Protein AF-A0A523PDW1-F1 (afdb_monomer_lite)

Radius of gyration: 27.1 Å; chains: 1; bounding box: 42×40×88 Å

Structure (mmCIF, N/CA/C/O backbone):
data_AF-A0A523PDW1-F1
#
_entry.id   AF-A0A523PDW1-F1
#
loop_
_atom_site.group_PDB
_atom_site.id
_atom_site.type_symbol
_atom_site.label_atom_id
_atom_site.label_alt_id
_atom_site.label_comp_id
_atom_site.label_asym_id
_atom_site.label_entity_id
_atom_site.label_seq_id
_atom_site.pdbx_PDB_ins_code
_atom_site.Cartn_x
_atom_site.Cartn_y
_atom_site.Cartn_z
_atom_site.occupancy
_atom_site.B_iso_or_equiv
_atom_site.auth_seq_id
_atom_site.auth_comp_id
_atom_site.auth_asym_id
_atom_site.auth_atom_id
_atom_site.pdbx_PDB_model_num
ATOM 1 N N . MET A 1 1 ? 23.186 -1.610 -66.272 1.00 54.59 1 MET A N 1
ATOM 2 C CA . MET A 1 1 ? 23.784 -1.155 -64.996 1.00 54.59 1 MET A CA 1
ATOM 3 C C . MET A 1 1 ? 22.657 -0.953 -63.986 1.00 54.59 1 MET A C 1
ATOM 5 O O . MET A 1 1 ? 21.647 -0.392 -64.383 1.00 54.59 1 MET A O 1
ATOM 9 N N . ASN A 1 2 ? 22.826 -1.415 -62.738 1.00 54.62 2 ASN A N 1
ATOM 10 C CA . ASN A 1 2 ? 22.003 -1.111 -61.539 1.00 54.62 2 ASN A CA 1
ATOM 11 C C . ASN A 1 2 ? 20.993 -2.162 -61.022 1.00 54.62 2 ASN A C 1
ATOM 13 O O . ASN A 1 2 ? 20.106 -1.819 -60.247 1.00 54.62 2 ASN A O 1
ATOM 17 N N . THR A 1 3 ? 21.150 -3.452 -61.324 1.00 55.88 3 THR A N 1
ATOM 18 C CA . THR A 1 3 ? 20.386 -4.515 -60.629 1.00 55.88 3 THR A CA 1
ATOM 19 C C . THR A 1 3 ? 20.906 -4.796 -59.212 1.00 55.88 3 THR A C 1
ATOM 21 O O . THR A 1 3 ? 20.119 -5.069 -58.310 1.00 55.88 3 THR A O 1
ATOM 24 N N . HIS A 1 4 ? 22.212 -4.640 -58.971 1.00 54.44 4 HIS A N 1
ATOM 25 C CA . HIS A 1 4 ? 22.827 -4.872 -57.655 1.00 54.44 4 HIS A CA 1
ATOM 26 C C . HIS A 1 4 ? 22.402 -3.853 -56.583 1.00 54.44 4 HIS A C 1
ATOM 28 O O . HIS A 1 4 ? 22.296 -4.202 -55.410 1.00 54.44 4 HIS A O 1
ATOM 34 N N . LEU A 1 5 ? 22.098 -2.608 -56.971 1.00 61.00 5 LEU A N 1
ATOM 35 C CA . LEU A 1 5 ? 21.711 -1.558 -56.021 1.00 61.00 5 LEU A CA 1
ATOM 36 C C . LEU A 1 5 ? 20.295 -1.781 -55.460 1.00 61.00 5 LEU A C 1
ATOM 38 O O . LEU A 1 5 ? 20.051 -1.569 -54.276 1.00 61.00 5 LEU A O 1
ATOM 42 N N . ALA A 1 6 ? 19.371 -2.274 -56.291 1.00 59.41 6 ALA A N 1
ATOM 43 C CA . ALA A 1 6 ? 17.980 -2.517 -55.903 1.00 59.41 6 ALA A CA 1
ATOM 44 C C . ALA A 1 6 ? 17.823 -3.674 -54.897 1.00 59.41 6 ALA A C 1
ATOM 46 O O . ALA A 1 6 ? 16.911 -3.661 -54.068 1.00 59.41 6 ALA A O 1
ATOM 47 N N . ILE A 1 7 ? 18.720 -4.664 -54.947 1.00 66.06 7 ILE A N 1
ATOM 48 C CA . ILE A 1 7 ? 18.708 -5.827 -54.048 1.00 66.06 7 ILE A CA 1
ATOM 49 C C . ILE A 1 7 ? 19.114 -5.410 -52.626 1.00 66.06 7 ILE A C 1
ATOM 51 O O . ILE A 1 7 ? 18.446 -5.781 -51.660 1.00 66.06 7 ILE A O 1
ATOM 55 N N . ASN A 1 8 ? 20.134 -4.556 -52.498 1.00 70.44 8 ASN A N 1
ATOM 56 C CA . ASN A 1 8 ? 20.628 -4.087 -51.201 1.00 70.44 8 ASN A CA 1
ATOM 57 C C . ASN A 1 8 ? 19.601 -3.214 -50.461 1.00 70.44 8 ASN A C 1
ATOM 59 O O . ASN A 1 8 ? 19.416 -3.368 -49.257 1.00 70.44 8 ASN A O 1
ATOM 63 N N . VAL A 1 9 ? 18.862 -2.356 -51.175 1.00 72.62 9 VAL A N 1
ATOM 64 C CA . VAL A 1 9 ? 17.825 -1.498 -50.566 1.00 72.62 9 VAL A CA 1
ATOM 65 C C . VAL A 1 9 ? 16.669 -2.328 -49.998 1.00 72.62 9 VAL A C 1
ATOM 67 O O . VAL A 1 9 ? 16.169 -2.049 -48.905 1.00 72.62 9 VAL A O 1
ATOM 70 N N . ARG A 1 10 ? 16.264 -3.391 -50.703 1.00 74.94 10 ARG A N 1
ATOM 71 C CA . ARG A 1 10 ? 15.225 -4.313 -50.228 1.00 74.94 10 ARG A CA 1
ATOM 72 C C . ARG A 1 10 ? 15.691 -5.080 -48.989 1.00 74.94 10 ARG A C 1
ATOM 74 O O . ARG A 1 10 ? 14.968 -5.093 -47.998 1.00 74.94 10 ARG A O 1
ATOM 81 N N . ALA A 1 11 ? 16.908 -5.628 -49.004 1.00 73.50 11 ALA A N 1
ATOM 82 C CA . ALA A 1 11 ? 17.481 -6.353 -47.867 1.00 73.50 11 ALA A CA 1
ATOM 83 C C . ALA A 1 11 ? 17.572 -5.487 -46.594 1.00 73.50 11 ALA A C 1
ATOM 85 O O . ALA A 1 11 ? 17.167 -5.932 -45.522 1.00 73.50 11 ALA A O 1
ATOM 86 N N . VAL A 1 12 ? 18.006 -4.227 -46.720 1.00 81.12 12 VAL A N 1
ATOM 87 C CA . VAL A 1 12 ? 18.076 -3.276 -45.593 1.00 81.12 12 VAL A CA 1
ATOM 88 C C . VAL A 1 12 ? 16.684 -2.942 -45.051 1.00 81.12 12 VAL A C 1
ATOM 90 O O . VAL A 1 12 ? 16.482 -2.913 -43.838 1.00 81.12 12 VAL A O 1
ATOM 93 N N . THR A 1 13 ? 15.697 -2.755 -45.931 1.00 80.44 13 THR A N 1
ATOM 94 C CA . THR A 1 13 ? 14.316 -2.446 -45.521 1.00 80.44 13 THR A CA 1
ATOM 95 C C . THR A 1 13 ? 13.663 -3.626 -44.794 1.00 80.44 13 THR A C 1
ATOM 97 O O . THR A 1 13 ? 12.971 -3.427 -43.795 1.00 80.44 13 THR A O 1
ATOM 100 N N . TYR A 1 14 ? 13.888 -4.861 -45.257 1.00 84.94 14 TYR A N 1
ATOM 101 C CA . TYR A 1 14 ? 13.391 -6.062 -44.578 1.00 84.94 14 TYR A CA 1
ATOM 102 C C . TYR A 1 14 ? 14.103 -6.306 -43.245 1.00 84.94 14 TYR A C 1
ATOM 104 O O . TYR A 1 14 ? 13.435 -6.623 -42.262 1.00 84.94 14 TYR A O 1
ATOM 112 N N . GLY A 1 15 ? 15.420 -6.085 -43.188 1.00 87.00 15 GLY A N 1
ATOM 113 C CA . GLY A 1 15 ? 16.191 -6.152 -41.947 1.00 87.00 15 GLY A CA 1
ATOM 114 C C . GLY A 1 15 ? 15.680 -5.165 -40.898 1.00 87.00 15 GLY A C 1
ATOM 115 O O . GLY A 1 15 ? 15.409 -5.566 -39.771 1.00 87.00 15 GLY A O 1
ATOM 116 N N . LEU A 1 16 ? 15.446 -3.907 -41.287 1.00 89.50 16 LEU A N 1
ATOM 117 C CA . LEU A 1 16 ? 14.926 -2.867 -40.393 1.00 89.50 16 LEU A CA 1
ATOM 118 C C . LEU A 1 16 ? 13.515 -3.182 -39.870 1.00 89.50 16 LEU A C 1
ATOM 120 O O . LEU A 1 16 ? 13.213 -2.936 -38.706 1.00 89.50 16 LEU A O 1
ATOM 124 N N . ARG A 1 17 ? 12.636 -3.739 -40.713 1.00 89.44 17 ARG A N 1
ATOM 125 C CA . ARG A 1 17 ? 11.280 -4.138 -40.293 1.00 89.44 17 ARG A CA 1
ATOM 126 C C . ARG A 1 17 ? 11.306 -5.315 -39.317 1.00 89.44 17 ARG A C 1
ATOM 128 O O . ARG A 1 17 ? 10.532 -5.319 -38.363 1.00 89.44 17 ARG A O 1
ATOM 135 N N . LEU A 1 18 ? 12.197 -6.284 -39.535 1.00 91.00 18 LEU A N 1
ATOM 136 C CA . LEU A 1 18 ? 12.375 -7.429 -38.638 1.00 91.00 18 LEU A CA 1
ATOM 137 C C . LEU A 1 18 ? 12.940 -7.010 -37.280 1.00 91.00 18 LEU A C 1
ATOM 139 O O . LEU A 1 18 ? 12.415 -7.434 -36.254 1.00 91.00 18 LEU A O 1
ATOM 143 N N . THR A 1 19 ? 13.966 -6.155 -37.257 1.00 92.12 19 THR A N 1
ATOM 144 C CA . THR A 1 19 ? 14.543 -5.673 -35.995 1.00 92.12 19 THR A CA 1
ATOM 145 C C . THR A 1 19 ? 13.551 -4.817 -35.214 1.00 92.12 19 THR A C 1
ATOM 147 O O . THR A 1 19 ? 13.413 -5.009 -34.008 1.00 92.12 19 THR A O 1
ATOM 150 N N . LEU A 1 20 ? 12.797 -3.940 -35.886 1.00 92.44 20 LEU A N 1
ATOM 151 C CA . LEU A 1 20 ? 11.745 -3.143 -35.249 1.00 92.44 20 LEU A CA 1
ATOM 152 C C . LEU A 1 20 ? 10.649 -4.032 -34.639 1.00 92.44 20 LEU A C 1
ATOM 154 O O . LEU A 1 20 ? 10.246 -3.816 -33.498 1.00 92.44 20 LEU A O 1
ATOM 158 N N . GLY A 1 21 ? 10.200 -5.053 -35.377 1.00 93.12 21 GLY A N 1
ATOM 159 C CA . GLY A 1 21 ? 9.221 -6.021 -34.878 1.00 93.12 21 GLY A CA 1
ATOM 160 C C . GLY A 1 21 ? 9.726 -6.782 -33.651 1.00 93.12 21 GLY A C 1
ATOM 161 O O . GLY A 1 21 ? 8.990 -6.934 -32.679 1.00 93.12 21 GLY A O 1
ATOM 162 N N . LEU A 1 22 ? 10.996 -7.196 -33.659 1.00 91.38 22 LEU A N 1
ATOM 163 C CA . LEU A 1 22 ? 11.621 -7.908 -32.544 1.00 91.38 22 LEU A CA 1
ATOM 164 C C . LEU A 1 22 ? 11.706 -7.040 -31.277 1.00 91.38 22 LEU A C 1
ATOM 166 O O . LEU A 1 22 ? 11.363 -7.504 -30.192 1.00 91.38 22 LEU A O 1
ATOM 170 N N . VAL A 1 23 ? 12.114 -5.774 -31.408 1.00 92.00 23 VAL A N 1
ATOM 171 C CA . VAL A 1 23 ? 12.203 -4.830 -30.277 1.00 92.00 23 VAL A CA 1
ATOM 172 C C . VAL A 1 23 ? 10.833 -4.607 -29.636 1.00 92.00 23 VAL A C 1
ATOM 174 O O . VAL A 1 23 ? 10.717 -4.613 -28.410 1.00 92.00 23 VAL A O 1
ATOM 177 N N . LEU A 1 24 ? 9.783 -4.469 -30.450 1.00 89.56 24 LEU A N 1
ATOM 178 C CA . LEU A 1 24 ? 8.419 -4.278 -29.957 1.00 89.56 24 LEU A CA 1
ATOM 179 C C . LEU A 1 24 ? 7.926 -5.506 -29.171 1.00 89.56 24 LEU A C 1
ATOM 181 O O . LEU A 1 24 ? 7.288 -5.369 -28.130 1.00 89.56 24 LEU A O 1
ATOM 185 N N . LEU A 1 25 ? 8.292 -6.705 -29.630 1.00 87.56 25 LEU A N 1
ATOM 186 C CA . 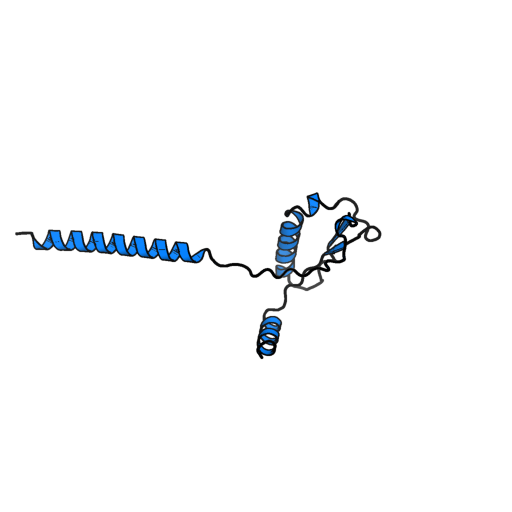LEU A 1 25 ? 7.952 -7.978 -28.991 1.00 87.56 25 LEU A CA 1
ATOM 187 C C . LEU A 1 25 ? 8.675 -8.156 -27.644 1.00 87.56 25 LEU A C 1
ATOM 189 O O . LEU A 1 25 ? 8.068 -8.606 -26.674 1.00 87.56 25 LEU A O 1
ATOM 193 N N . VAL A 1 26 ? 9.941 -7.739 -27.542 1.00 88.50 26 VAL A N 1
ATOM 194 C CA . VAL A 1 26 ? 10.686 -7.739 -26.269 1.00 88.50 26 VAL A CA 1
ATOM 195 C C . VAL A 1 26 ? 10.066 -6.763 -25.264 1.00 88.50 26 VAL A C 1
ATOM 197 O O . VAL A 1 26 ? 9.896 -7.114 -24.099 1.00 88.50 26 VAL A O 1
ATOM 200 N N . MET A 1 27 ? 9.652 -5.575 -25.712 1.00 85.44 27 MET A N 1
ATOM 201 C CA . MET A 1 27 ? 8.998 -4.578 -24.852 1.00 85.44 27 MET A CA 1
ATOM 202 C C . MET A 1 27 ? 7.654 -5.072 -24.289 1.00 85.44 27 MET A C 1
ATOM 204 O O . MET A 1 27 ? 7.340 -4.803 -23.131 1.00 85.44 27 MET A O 1
ATOM 208 N N . LEU A 1 28 ? 6.892 -5.857 -25.058 1.00 82.25 28 LEU A N 1
ATOM 209 C CA . LEU A 1 28 ? 5.624 -6.455 -24.611 1.00 82.25 28 LEU A CA 1
ATOM 210 C C . LEU A 1 28 ? 5.802 -7.510 -23.506 1.00 82.25 28 LEU A C 1
ATOM 212 O O . LEU A 1 28 ? 4.929 -7.656 -22.655 1.00 82.25 28 LEU A O 1
ATOM 216 N N . ASN A 1 29 ? 6.938 -8.210 -23.472 1.00 77.81 29 ASN A N 1
ATOM 217 C CA . ASN A 1 29 ? 7.221 -9.214 -22.440 1.00 77.81 29 ASN A CA 1
ATOM 218 C C . ASN A 1 29 ? 7.719 -8.603 -21.113 1.00 77.81 29 ASN A C 1
ATOM 220 O O . ASN A 1 29 ? 7.802 -9.303 -20.107 1.00 77.81 29 ASN A O 1
ATOM 224 N N . GLY A 1 30 ? 8.017 -7.298 -21.076 1.00 69.94 30 GLY A N 1
ATOM 225 C CA . GLY A 1 30 ? 8.501 -6.604 -19.876 1.00 69.94 30 GLY A CA 1
ATOM 226 C C . GLY A 1 30 ? 7.416 -6.211 -18.865 1.00 69.94 30 GLY A C 1
ATOM 227 O O . GLY A 1 30 ? 7.742 -5.799 -17.756 1.00 69.94 30 GLY A O 1
ATOM 228 N N . CYS A 1 31 ? 6.130 -6.340 -19.204 1.00 71.75 31 CYS A N 1
ATOM 229 C CA . CYS A 1 31 ? 5.032 -5.899 -18.332 1.00 71.75 31 CYS A CA 1
ATOM 230 C C . CYS A 1 31 ? 4.672 -6.911 -17.218 1.00 71.75 31 CYS A C 1
ATOM 232 O O . CYS A 1 31 ? 3.773 -6.672 -16.420 1.00 71.75 31 CYS A O 1
ATOM 234 N N . GLY A 1 32 ? 5.371 -8.047 -17.142 1.00 65.12 32 GLY A N 1
ATOM 235 C CA . GLY A 1 32 ? 5.036 -9.161 -16.249 1.00 65.12 32 GLY A CA 1
ATOM 236 C C . GLY A 1 32 ? 5.634 -9.114 -14.841 1.00 65.12 32 GLY A C 1
ATOM 237 O O . GLY A 1 32 ? 5.603 -10.141 -14.166 1.00 65.12 32 GLY A O 1
ATOM 238 N N . SER A 1 33 ? 6.206 -7.992 -14.383 1.00 70.62 33 SER A N 1
ATOM 239 C CA . SER A 1 33 ? 6.714 -7.895 -13.005 1.00 70.62 33 SER A CA 1
ATOM 240 C C . SER A 1 33 ? 5.543 -7.932 -12.015 1.00 70.62 33 SER A C 1
ATOM 242 O O . SER A 1 33 ? 4.956 -6.909 -11.667 1.00 70.62 33 SER A O 1
ATOM 244 N N . SER A 1 34 ? 5.148 -9.141 -11.616 1.00 72.50 34 SER A N 1
ATOM 245 C CA . SER A 1 34 ? 4.089 -9.365 -10.642 1.00 72.50 34 SER A CA 1
ATOM 246 C C . SER A 1 34 ? 4.682 -9.258 -9.247 1.00 72.50 34 SER A C 1
ATOM 248 O O . SER A 1 34 ? 5.481 -10.099 -8.833 1.00 72.50 34 SER A O 1
ATOM 250 N N . VAL A 1 35 ? 4.262 -8.245 -8.493 1.00 79.44 35 VAL A N 1
ATOM 251 C CA . VAL A 1 35 ? 4.535 -8.185 -7.056 1.00 79.44 35 VAL A CA 1
ATOM 252 C C . VAL A 1 35 ? 3.849 -9.384 -6.406 1.00 79.44 35 VAL A C 1
ATOM 254 O O . VAL A 1 35 ? 2.634 -9.552 -6.524 1.00 79.44 35 VAL A O 1
ATOM 257 N N . LYS A 1 36 ? 4.624 -10.244 -5.740 1.00 83.25 36 LYS A N 1
ATOM 258 C CA . LYS A 1 36 ? 4.064 -11.349 -4.963 1.00 83.25 36 LYS A CA 1
ATOM 259 C C . LYS A 1 36 ? 3.465 -10.773 -3.684 1.00 83.25 36 LYS A C 1
ATOM 261 O O . LYS A 1 36 ? 4.195 -10.386 -2.778 1.00 83.25 36 LYS A O 1
ATOM 266 N N . VAL A 1 37 ? 2.141 -10.721 -3.623 1.00 83.81 37 VAL A N 1
ATOM 267 C CA . VAL A 1 37 ? 1.402 -10.349 -2.415 1.00 83.81 37 VAL A CA 1
ATOM 268 C C . VAL A 1 37 ? 0.967 -11.635 -1.728 1.00 83.81 37 VAL A C 1
ATOM 270 O O . VAL A 1 37 ? 0.222 -12.425 -2.305 1.00 83.81 37 VAL A O 1
ATOM 273 N N . VAL A 1 38 ? 1.461 -11.859 -0.514 1.00 89.06 38 VAL A N 1
ATOM 274 C CA . VAL A 1 38 ? 0.955 -12.909 0.373 1.00 89.06 38 VAL A CA 1
ATOM 275 C C . VAL A 1 38 ? 0.067 -12.212 1.392 1.00 89.06 38 VAL A C 1
ATOM 277 O O . VAL A 1 38 ? 0.526 -11.309 2.085 1.00 89.06 38 VAL A O 1
ATOM 280 N N . ALA A 1 39 ? -1.206 -12.589 1.427 1.00 89.12 39 ALA A N 1
ATOM 281 C CA . ALA A 1 39 ? -2.165 -12.093 2.400 1.00 89.12 39 ALA A CA 1
ATOM 282 C C . ALA A 1 39 ? -2.550 -13.253 3.313 1.00 89.12 39 ALA A C 1
ATOM 284 O O . ALA A 1 39 ? -2.981 -14.299 2.828 1.00 89.12 39 ALA A O 1
ATOM 285 N N . ASP A 1 40 ? -2.381 -13.049 4.611 1.00 92.25 40 ASP A N 1
ATOM 286 C CA . ASP A 1 40 ? -2.787 -13.983 5.651 1.00 92.25 40 ASP A CA 1
ATOM 287 C C . ASP A 1 40 ? -3.768 -13.265 6.583 1.00 92.25 40 ASP A C 1
ATOM 289 O O . ASP A 1 40 ? -3.594 -12.080 6.879 1.00 92.25 40 ASP A O 1
ATOM 293 N N . HIS A 1 41 ? -4.838 -13.951 6.968 1.00 91.56 41 HIS A N 1
ATOM 294 C CA . HIS A 1 41 ? -5.858 -13.440 7.878 1.00 91.56 41 HIS A CA 1
ATOM 295 C C . HIS A 1 41 ? -6.534 -14.599 8.607 1.00 91.56 41 HIS A C 1
ATOM 297 O O . HIS A 1 41 ? -6.628 -15.708 8.082 1.00 91.56 41 HIS A O 1
ATOM 303 N N . ASP A 1 42 ? -7.053 -14.325 9.802 1.00 93.56 42 ASP A N 1
ATOM 304 C CA . ASP A 1 42 ? -7.840 -15.295 10.555 1.00 93.56 42 ASP A CA 1
ATOM 305 C C . ASP A 1 42 ? -9.256 -15.430 9.953 1.00 93.56 42 ASP A C 1
ATOM 307 O O . ASP A 1 42 ? -10.018 -14.457 9.981 1.00 93.56 42 ASP A O 1
ATOM 311 N N . PRO A 1 43 ? -9.649 -16.609 9.428 1.00 93.38 43 PRO A N 1
ATOM 312 C CA . PRO A 1 43 ? -10.971 -16.813 8.839 1.00 93.38 43 PRO A CA 1
ATOM 313 C C . PRO A 1 43 ? -12.104 -16.835 9.874 1.00 93.38 43 PRO A C 1
ATOM 315 O O . PRO A 1 43 ? -13.269 -16.738 9.490 1.00 93.38 43 PRO A O 1
ATOM 318 N N . ALA A 1 44 ? -11.799 -16.986 11.168 1.00 95.38 44 ALA A N 1
ATOM 319 C CA . ALA A 1 44 ? -12.800 -16.940 12.232 1.00 95.38 44 ALA A CA 1
ATOM 320 C C . ALA A 1 44 ? -13.167 -15.503 12.644 1.00 95.38 44 ALA A C 1
ATOM 322 O O . ALA A 1 44 ? -14.151 -15.302 13.357 1.00 95.38 44 ALA A O 1
ATOM 323 N N . THR A 1 45 ? -12.393 -14.507 12.203 1.00 93.75 45 THR A N 1
ATOM 324 C CA . THR A 1 45 ? -12.602 -13.104 12.563 1.00 93.75 45 THR A CA 1
ATOM 325 C C . THR A 1 45 ? -13.642 -12.446 11.649 1.00 93.75 45 THR A C 1
ATOM 327 O O . THR A 1 45 ? -13.473 -12.372 10.431 1.00 93.75 45 THR A O 1
ATOM 330 N N . ASP A 1 46 ? -14.711 -11.905 12.241 1.00 91.56 46 ASP A N 1
ATOM 331 C CA . ASP A 1 46 ? -15.689 -11.076 11.531 1.00 91.56 46 ASP A CA 1
ATOM 332 C C . ASP A 1 46 ? -15.219 -9.615 11.468 1.00 91.56 46 ASP A C 1
ATOM 334 O O . ASP A 1 46 ? -15.464 -8.809 12.369 1.00 91.56 46 ASP A O 1
ATOM 338 N N . PHE A 1 47 ? -14.562 -9.253 10.365 1.00 87.69 47 PHE A N 1
ATOM 339 C CA . PHE A 1 47 ? -14.077 -7.888 10.144 1.00 87.69 47 PHE A CA 1
ATOM 340 C C . PHE A 1 47 ? -15.197 -6.856 9.968 1.00 87.69 47 PHE A C 1
ATOM 342 O O . PHE A 1 47 ? -14.935 -5.655 10.036 1.00 87.69 47 PHE A O 1
ATOM 349 N N . SER A 1 48 ? -16.447 -7.291 9.770 1.00 88.31 48 SER A N 1
ATOM 350 C CA . SER A 1 48 ? -17.589 -6.384 9.665 1.00 88.31 48 SER A CA 1
ATOM 351 C C . SER A 1 48 ? -18.007 -5.788 11.010 1.00 88.31 48 SER A C 1
ATOM 353 O O . SER A 1 48 ? -18.818 -4.862 11.015 1.00 88.31 48 SER A O 1
ATOM 355 N N . ALA A 1 49 ? -17.462 -6.261 12.133 1.00 89.44 49 ALA A N 1
ATOM 356 C CA . ALA A 1 49 ? -17.691 -5.672 13.450 1.00 89.44 49 ALA A CA 1
ATOM 357 C C . ALA A 1 49 ? -16.879 -4.384 13.681 1.00 89.44 49 ALA A C 1
ATOM 359 O O . ALA A 1 49 ? -17.300 -3.534 14.462 1.00 89.44 49 ALA A O 1
ATOM 360 N N . TYR A 1 50 ? -15.757 -4.213 12.980 1.00 88.81 50 TYR A N 1
ATOM 361 C CA . TYR A 1 50 ? -14.856 -3.078 13.163 1.00 88.81 50 TYR A CA 1
ATOM 362 C C . TYR A 1 50 ? -15.266 -1.892 12.282 1.00 88.81 50 TYR A C 1
ATOM 364 O O . TYR A 1 50 ? -15.677 -2.056 11.127 1.00 88.81 50 TYR A O 1
ATOM 372 N N . ARG A 1 51 ? -15.202 -0.680 12.834 1.00 85.19 51 ARG A N 1
ATOM 373 C CA . ARG A 1 51 ? -15.666 0.561 12.183 1.00 85.19 51 ARG A CA 1
ATOM 374 C C . ARG A 1 51 ? -14.612 1.651 12.152 1.00 85.19 51 ARG A C 1
ATOM 376 O O . ARG A 1 51 ? -14.677 2.518 11.283 1.00 85.19 51 ARG A O 1
ATOM 383 N N . THR A 1 52 ? -13.629 1.578 13.038 1.00 86.62 52 THR A N 1
ATOM 384 C CA . THR A 1 52 ? -12.551 2.560 13.133 1.00 86.62 52 THR A CA 1
ATOM 385 C C . THR A 1 52 ? -11.194 1.889 12.943 1.00 86.62 52 THR A C 1
ATOM 387 O O . THR A 1 52 ? -10.956 0.758 13.371 1.00 86.62 52 THR A O 1
ATOM 390 N N . TYR A 1 53 ? -10.270 2.593 12.299 1.00 86.56 53 TYR A N 1
ATOM 391 C CA . TYR A 1 53 ? -8.867 2.192 12.253 1.00 86.56 53 TYR A CA 1
ATOM 392 C C . TYR A 1 53 ? -7.981 3.395 12.522 1.00 86.56 53 TYR A C 1
ATOM 394 O O . TYR A 1 53 ? -8.373 4.546 12.336 1.00 86.56 53 TYR A O 1
ATOM 402 N N . GLN A 1 54 ? -6.759 3.122 12.957 1.00 87.06 54 GLN A N 1
ATOM 403 C CA . GLN A 1 54 ? -5.762 4.155 13.138 1.00 87.06 54 GLN A CA 1
ATOM 404 C C . GLN A 1 54 ? -4.379 3.638 12.781 1.00 87.06 54 GLN A C 1
ATOM 406 O O . GLN A 1 54 ? -3.995 2.514 13.102 1.00 87.06 54 GLN A O 1
ATOM 411 N N . TRP A 1 55 ? -3.591 4.505 12.160 1.00 86.75 55 TRP A N 1
ATOM 412 C CA . TRP A 1 55 ? -2.178 4.250 11.941 1.00 86.75 55 TRP A CA 1
ATOM 413 C C . TRP A 1 55 ? -1.397 4.341 13.251 1.00 86.75 55 TRP A C 1
ATOM 415 O O . TRP A 1 55 ? -1.560 5.286 14.029 1.00 86.75 55 TRP A O 1
ATOM 425 N N . MET A 1 56 ? -0.511 3.374 13.481 1.00 86.50 56 MET A N 1
ATOM 426 C CA . MET A 1 56 ? 0.501 3.498 14.522 1.00 86.50 56 MET A CA 1
ATOM 427 C C . MET A 1 56 ? 1.408 4.710 14.238 1.00 86.50 56 MET A C 1
ATOM 429 O O . MET A 1 56 ? 1.561 5.101 13.075 1.00 86.50 56 MET A O 1
ATOM 433 N N . PRO A 1 57 ? 1.992 5.334 15.280 1.00 82.75 57 PRO A N 1
ATOM 434 C CA . PRO A 1 57 ? 2.936 6.426 15.096 1.00 82.75 57 PRO A CA 1
ATOM 435 C C . PRO A 1 57 ? 4.073 5.987 14.187 1.00 82.75 57 PRO A C 1
ATOM 437 O O . PRO A 1 57 ? 4.548 4.855 14.288 1.00 82.75 57 PRO A O 1
ATOM 440 N N . GLU A 1 58 ? 4.508 6.900 13.327 1.00 79.56 58 GLU A N 1
ATOM 441 C CA . GLU A 1 58 ? 5.715 6.689 12.544 1.00 79.56 58 GLU A CA 1
ATOM 442 C C . GLU A 1 58 ? 6.888 6.433 13.507 1.00 79.56 58 GLU A C 1
ATOM 444 O O . GLU A 1 58 ? 7.052 7.186 14.474 1.00 79.56 58 GLU A O 1
ATOM 449 N N . PRO A 1 59 ? 7.675 5.362 13.309 1.00 72.19 59 PRO A N 1
ATOM 450 C CA . PRO A 1 59 ? 8.828 5.101 14.157 1.00 72.19 59 PRO A CA 1
ATOM 451 C C . PRO A 1 59 ? 9.832 6.252 14.030 1.00 72.19 59 PRO A C 1
ATOM 453 O O . PRO A 1 59 ? 10.157 6.661 12.916 1.00 72.19 59 PRO A O 1
ATOM 456 N N . GLU A 1 60 ? 10.356 6.738 15.162 1.00 70.38 60 GLU A N 1
ATOM 457 C CA . GLU A 1 60 ? 11.368 7.807 15.260 1.00 70.38 60 GLU A CA 1
ATOM 458 C C . GLU A 1 60 ? 12.736 7.359 14.705 1.00 70.38 60 GLU A C 1
ATOM 460 O O . GLU A 1 60 ? 13.747 7.316 15.401 1.00 70.38 60 GLU A O 1
ATOM 465 N N . THR A 1 61 ? 12.781 6.955 13.440 1.00 63.69 61 THR A N 1
ATOM 466 C CA . THR A 1 61 ? 14.019 6.578 12.760 1.00 63.69 61 THR A CA 1
ATOM 467 C C . THR A 1 61 ? 14.519 7.754 11.933 1.00 63.69 61 THR A C 1
ATOM 469 O O . THR A 1 61 ? 13.800 8.296 11.101 1.00 63.69 61 THR A O 1
ATOM 472 N N . ASP A 1 62 ? 15.780 8.114 12.163 1.00 56.00 62 ASP A N 1
ATOM 473 C CA . ASP A 1 62 ? 16.471 9.360 11.788 1.00 56.00 62 ASP A CA 1
ATOM 474 C C . ASP A 1 62 ? 16.738 9.546 10.274 1.00 56.00 62 ASP A C 1
ATOM 476 O O . ASP A 1 62 ? 17.718 10.152 9.844 1.00 56.00 62 ASP A O 1
ATOM 480 N N . GLN A 1 63 ? 15.903 8.967 9.410 1.00 62.69 63 GLN A N 1
ATOM 481 C CA . GLN A 1 63 ? 16.096 8.993 7.965 1.00 62.69 63 GLN A CA 1
ATOM 482 C C . GLN A 1 63 ? 14.931 9.703 7.286 1.00 62.69 63 GLN A C 1
ATOM 484 O O . GLN A 1 63 ? 13.891 9.115 7.013 1.00 62.69 63 GLN A O 1
ATOM 489 N N . MET A 1 64 ? 15.169 10.961 6.917 1.00 58.31 64 MET A N 1
ATOM 490 C CA . MET A 1 64 ? 14.269 11.832 6.147 1.00 58.31 64 MET A CA 1
ATOM 491 C C . MET A 1 64 ? 13.668 11.155 4.891 1.00 58.31 64 MET A C 1
ATOM 493 O O . MET A 1 64 ? 12.559 11.480 4.477 1.00 58.31 64 MET A O 1
ATOM 497 N N . GLN A 1 65 ? 14.369 10.176 4.299 1.00 62.88 65 GLN A N 1
ATOM 498 C CA . GLN A 1 65 ? 13.876 9.368 3.173 1.00 62.88 65 GLN A CA 1
ATOM 499 C C . GLN A 1 65 ? 12.760 8.384 3.563 1.00 62.88 65 GLN A C 1
ATOM 501 O O . GLN A 1 65 ? 11.855 8.152 2.761 1.00 62.88 65 GLN A O 1
ATOM 506 N N . ARG A 1 66 ? 12.782 7.829 4.783 1.00 70.69 66 ARG A N 1
ATOM 507 C CA . ARG A 1 66 ? 11.737 6.911 5.262 1.00 70.69 66 ARG A CA 1
ATOM 508 C C . ARG A 1 66 ? 10.409 7.629 5.460 1.00 70.69 66 ARG A C 1
ATOM 510 O O . ARG A 1 66 ? 9.388 7.041 5.133 1.00 70.69 66 ARG A O 1
ATOM 517 N N . GLY A 1 67 ? 10.426 8.899 5.868 1.00 77.31 67 GLY A N 1
ATOM 518 C CA . GLY A 1 67 ? 9.196 9.674 6.053 1.00 77.31 67 GLY A CA 1
ATOM 519 C C . GLY A 1 67 ? 8.424 9.936 4.760 1.00 77.31 67 GLY A C 1
ATOM 520 O O . GLY A 1 67 ? 7.194 9.918 4.753 1.00 77.31 67 GLY A O 1
ATOM 521 N N . LEU A 1 68 ? 9.123 10.096 3.630 1.00 83.88 68 LEU A N 1
ATOM 522 C CA . LEU A 1 68 ? 8.464 10.208 2.324 1.00 83.88 68 LEU A CA 1
ATOM 523 C C . LEU A 1 68 ? 7.823 8.882 1.911 1.00 83.88 68 LEU A C 1
ATOM 525 O O . LEU A 1 68 ? 6.652 8.863 1.547 1.00 83.88 68 LEU A O 1
ATOM 529 N N . ILE A 1 69 ? 8.561 7.775 2.040 1.00 84.38 69 ILE A N 1
ATOM 530 C CA . ILE A 1 69 ? 8.030 6.436 1.755 1.00 84.38 69 ILE A CA 1
ATOM 531 C C . ILE A 1 69 ? 6.835 6.137 2.667 1.00 84.38 69 ILE A C 1
ATOM 533 O O . ILE A 1 69 ? 5.828 5.599 2.213 1.00 84.38 69 ILE A O 1
ATOM 537 N N . TRP A 1 70 ? 6.920 6.528 3.939 1.00 84.38 70 TRP A N 1
ATOM 538 C CA . TRP A 1 70 ? 5.855 6.323 4.908 1.00 84.38 70 TRP A CA 1
ATOM 539 C C . TRP A 1 70 ? 4.590 7.073 4.547 1.00 84.38 70 TRP A C 1
ATOM 541 O O . TRP A 1 70 ? 3.510 6.481 4.492 1.00 84.38 70 TRP A O 1
ATOM 551 N N . ARG A 1 71 ? 4.730 8.355 4.214 1.00 86.19 71 ARG A N 1
ATOM 552 C CA . ARG A 1 71 ? 3.621 9.169 3.731 1.00 86.19 71 ARG A CA 1
ATOM 553 C C . ARG A 1 71 ? 2.994 8.580 2.468 1.00 86.19 71 ARG A C 1
ATOM 555 O O . ARG A 1 71 ? 1.771 8.501 2.396 1.00 86.19 71 ARG A O 1
ATOM 562 N N . ASP A 1 72 ? 3.806 8.157 1.506 1.00 88.31 72 ASP A N 1
ATOM 563 C CA . ASP A 1 72 ? 3.319 7.673 0.215 1.00 88.31 72 ASP A CA 1
ATOM 564 C C . ASP A 1 72 ? 2.590 6.322 0.353 1.00 88.31 72 ASP A C 1
ATOM 566 O O . ASP A 1 72 ? 1.517 6.143 -0.225 1.00 88.31 72 ASP A O 1
ATOM 570 N N . ILE A 1 73 ? 3.109 5.392 1.169 1.00 87.25 73 ILE A N 1
ATOM 571 C CA . ILE A 1 73 ? 2.443 4.111 1.470 1.00 87.25 73 ILE A CA 1
ATOM 572 C C . ILE A 1 73 ? 1.128 4.353 2.205 1.00 87.25 73 ILE A C 1
ATOM 574 O O . ILE A 1 73 ? 0.093 3.821 1.799 1.00 87.25 73 ILE A O 1
ATOM 578 N N . LYS A 1 74 ? 1.160 5.177 3.258 1.00 87.19 74 LYS A N 1
ATOM 579 C CA . LYS A 1 74 ? -0.027 5.530 4.037 1.00 87.19 74 LYS A CA 1
ATOM 580 C C . LYS A 1 74 ? -1.114 6.102 3.127 1.00 87.19 74 LYS A C 1
ATOM 582 O O . LYS A 1 74 ? -2.223 5.582 3.087 1.00 87.19 74 LYS A O 1
ATOM 587 N N . GLN A 1 75 ? -0.763 7.097 2.313 1.00 88.81 75 GLN A N 1
ATOM 588 C CA . GLN A 1 75 ? -1.689 7.725 1.377 1.00 88.81 75 GLN A CA 1
ATOM 589 C C . GLN A 1 75 ? -2.224 6.737 0.331 1.00 88.81 75 GLN A C 1
ATOM 591 O O . GLN A 1 75 ? -3.407 6.771 -0.005 1.00 88.81 75 GLN A O 1
ATOM 596 N N . ALA A 1 76 ? -1.385 5.841 -0.196 1.00 87.69 76 ALA A N 1
ATOM 597 C CA . ALA A 1 76 ? -1.822 4.833 -1.157 1.00 87.69 76 ALA A CA 1
ATOM 598 C C . ALA A 1 76 ? -2.841 3.847 -0.560 1.00 87.69 76 ALA A C 1
ATOM 600 O O . ALA A 1 76 ? -3.753 3.413 -1.271 1.00 87.69 76 ALA A O 1
ATOM 601 N N . ILE A 1 77 ? -2.697 3.503 0.722 1.00 85.38 77 ILE A N 1
ATOM 602 C CA . ILE A 1 77 ? -3.613 2.612 1.442 1.00 85.38 77 ILE A CA 1
ATOM 603 C C . ILE A 1 77 ? -4.913 3.342 1.781 1.00 85.38 77 ILE A C 1
ATOM 605 O O . ILE A 1 77 ? -5.981 2.841 1.430 1.00 85.38 77 ILE A O 1
ATOM 609 N N . ASP A 1 78 ? -4.829 4.549 2.343 1.00 85.00 78 ASP A N 1
ATOM 610 C CA . ASP A 1 78 ? -5.997 5.369 2.698 1.00 85.00 78 ASP A CA 1
ATOM 611 C C . ASP A 1 78 ? -6.886 5.640 1.462 1.00 85.00 78 ASP A C 1
ATOM 613 O O . ASP A 1 78 ? -8.118 5.560 1.523 1.00 85.00 78 ASP A O 1
ATOM 617 N N . ASN A 1 79 ? -6.264 5.858 0.294 1.00 82.75 79 ASN A N 1
ATOM 618 C CA . ASN A 1 79 ? -6.958 6.057 -0.984 1.00 82.75 79 ASN A CA 1
ATOM 619 C C . ASN A 1 79 ? -7.635 4.784 -1.535 1.00 82.75 79 ASN A C 1
ATOM 621 O O . ASN A 1 79 ? -8.531 4.873 -2.379 1.00 82.75 79 ASN A O 1
ATOM 625 N N . ARG A 1 80 ? -7.228 3.579 -1.112 1.00 73.88 80 ARG A N 1
ATOM 626 C CA . ARG A 1 80 ? -7.705 2.296 -1.666 1.00 73.88 80 ARG A CA 1
ATOM 627 C C . ARG A 1 80 ? -8.972 1.765 -0.983 1.00 73.88 80 ARG A C 1
ATOM 629 O O . ARG A 1 80 ? -9.040 0.603 -0.601 1.00 73.88 80 ARG A O 1
ATOM 636 N N . ARG A 1 81 ? -10.028 2.582 -0.910 1.00 62.88 81 ARG A N 1
ATOM 637 C CA . ARG A 1 81 ? -11.326 2.248 -0.273 1.00 62.88 81 ARG A CA 1
ATOM 638 C C . ARG A 1 81 ? -11.269 1.968 1.237 1.00 62.88 81 ARG A C 1
ATOM 640 O O . ARG A 1 81 ? -12.322 1.697 1.801 1.00 62.88 81 ARG A O 1
ATOM 647 N N . PHE A 1 82 ? -10.121 2.086 1.906 1.00 68.12 82 PHE A N 1
ATOM 648 C CA . PHE A 1 82 ? -10.056 1.978 3.370 1.00 68.12 82 PHE A CA 1
ATOM 649 C C . PHE A 1 82 ? -10.936 3.044 4.039 1.00 68.12 82 PHE A C 1
ATOM 651 O O . PHE A 1 82 ? -11.838 2.707 4.800 1.00 68.12 82 PHE A O 1
ATOM 658 N N . SER A 1 83 ? -10.792 4.296 3.605 1.00 62.78 83 SER A N 1
ATOM 659 C CA . SER A 1 83 ? -11.637 5.438 3.998 1.00 62.78 83 SER A CA 1
ATOM 660 C C . SER A 1 83 ? -13.116 5.323 3.597 1.00 62.78 83 SER A C 1
ATOM 662 O O . SER A 1 83 ? -13.955 6.082 4.067 1.00 62.78 83 SER A O 1
ATOM 664 N N . ALA A 1 84 ? -13.471 4.393 2.701 1.00 66.94 84 ALA A N 1
ATOM 665 C CA . ALA A 1 84 ? -14.865 4.157 2.320 1.00 66.94 84 ALA A CA 1
ATOM 666 C C . ALA A 1 84 ? -15.561 3.127 3.225 1.00 66.94 84 ALA A C 1
ATOM 668 O O . ALA A 1 84 ? -16.787 3.036 3.210 1.00 66.94 84 ALA A O 1
ATOM 669 N N . VAL A 1 85 ? -14.786 2.322 3.957 1.00 70.94 85 VAL A N 1
ATOM 670 C CA . VAL A 1 85 ? -15.283 1.250 4.834 1.00 70.94 85 VAL A CA 1
ATOM 671 C C . VAL A 1 85 ? -15.197 1.655 6.302 1.00 70.94 85 VAL A C 1
ATOM 673 O O . VAL A 1 85 ? -16.054 1.260 7.091 1.00 70.94 85 VAL A O 1
ATOM 676 N N . PHE A 1 86 ? -14.196 2.454 6.659 1.00 72.75 86 PHE A N 1
ATOM 677 C CA . PHE A 1 86 ? -13.953 2.877 8.027 1.00 72.75 86 PHE A CA 1
ATOM 678 C C . PHE A 1 86 ? -14.086 4.393 8.174 1.00 72.75 86 PHE A C 1
ATOM 680 O O . PHE A 1 86 ? -13.771 5.146 7.254 1.00 72.75 86 PHE A O 1
ATOM 687 N N . ASP A 1 87 ? -14.576 4.827 9.333 1.00 68.19 87 ASP A N 1
ATOM 688 C CA . ASP A 1 87 ? -14.776 6.242 9.635 1.00 68.19 87 ASP A CA 1
ATOM 689 C C . ASP A 1 87 ? -13.480 6.865 10.175 1.00 68.19 87 ASP A C 1
ATOM 691 O O . ASP A 1 87 ? -13.038 6.565 11.286 1.00 68.19 87 ASP A O 1
ATOM 695 N N . ASP A 1 88 ? -12.879 7.749 9.378 1.00 64.56 88 ASP A N 1
ATOM 696 C CA . ASP A 1 88 ? -11.619 8.430 9.692 1.00 64.56 88 ASP A CA 1
ATOM 697 C C . ASP A 1 88 ? -11.799 9.589 10.701 1.00 64.56 88 ASP A C 1
ATOM 699 O O . ASP A 1 88 ? -10.823 10.223 11.113 1.00 64.56 88 ASP A O 1
ATOM 703 N N . THR A 1 89 ? -13.037 9.929 11.089 1.00 61.47 89 THR A N 1
ATOM 704 C CA . THR A 1 89 ? -13.323 11.139 11.885 1.00 61.47 89 THR A CA 1
ATOM 705 C C . THR A 1 89 ? -13.113 10.965 13.392 1.00 61.47 89 THR A C 1
ATOM 707 O O . THR A 1 89 ? -12.989 11.955 14.121 1.00 61.47 89 THR A O 1
ATOM 710 N N . LEU A 1 90 ? -12.998 9.726 13.876 1.00 61.50 90 LEU A N 1
ATOM 711 C CA . LEU A 1 90 ? -12.789 9.416 15.290 1.00 61.50 90 LEU A CA 1
ATOM 712 C C . LEU A 1 90 ? -11.296 9.247 15.595 1.00 61.50 90 LEU A C 1
ATOM 714 O O . LEU A 1 90 ? -10.764 8.147 15.676 1.00 61.50 90 LEU A O 1
ATOM 718 N N . PHE A 1 91 ? -10.612 10.372 15.806 1.00 62.31 91 PHE A N 1
ATOM 719 C CA . PHE A 1 91 ? -9.180 10.411 16.141 1.00 62.31 91 PHE A CA 1
ATOM 720 C C . PHE A 1 91 ? -8.832 9.980 17.581 1.00 62.31 91 PHE A C 1
ATOM 722 O O . PHE A 1 91 ? -7.656 10.015 17.961 1.00 62.31 91 PHE A O 1
ATOM 729 N N . ASP A 1 92 ? -9.810 9.582 18.401 1.00 71.38 92 ASP A N 1
ATOM 730 C CA . ASP A 1 92 ? -9.535 9.122 19.762 1.00 71.38 92 ASP A CA 1
ATOM 731 C C . ASP A 1 92 ? -9.031 7.673 19.752 1.00 71.38 92 ASP A C 1
ATOM 733 O O . ASP A 1 92 ? -9.777 6.737 19.476 1.00 71.38 92 ASP A O 1
ATOM 737 N N . ARG A 1 93 ? -7.764 7.496 20.145 1.00 61.81 93 ARG A N 1
ATOM 738 C CA . ARG A 1 93 ? -7.097 6.196 20.328 1.00 61.81 93 ARG A CA 1
ATOM 739 C C . ARG A 1 93 ? -7.892 5.195 21.162 1.00 61.81 93 ARG A C 1
ATOM 741 O O . ARG A 1 93 ? -7.669 3.997 21.035 1.00 61.81 93 ARG A O 1
ATOM 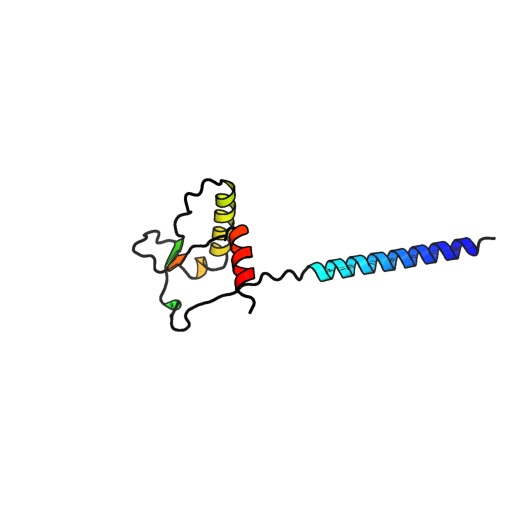748 N N . ARG A 1 94 ? -8.754 5.671 22.062 1.00 71.12 94 ARG A N 1
ATOM 749 C CA . ARG A 1 94 ? -9.573 4.812 22.930 1.00 71.12 94 ARG A CA 1
ATOM 750 C C . ARG A 1 94 ? -10.764 4.183 22.214 1.00 71.12 94 ARG A C 1
ATOM 752 O O . ARG A 1 94 ? -11.366 3.272 22.768 1.00 71.12 94 ARG A O 1
ATOM 759 N N . LEU A 1 95 ? -11.102 4.680 21.027 1.00 77.44 95 LEU A N 1
ATOM 760 C CA . LEU A 1 95 ? -12.244 4.248 20.223 1.00 77.44 95 LEU A CA 1
ATOM 761 C C . LEU A 1 95 ? -11.810 3.533 18.935 1.00 77.44 95 LEU A C 1
ATOM 763 O O . LEU A 1 95 ? -12.651 3.250 18.084 1.00 77.44 95 LEU A O 1
ATOM 767 N N . THR A 1 96 ? -10.511 3.269 18.778 1.00 83.81 96 THR A N 1
ATOM 768 C CA . T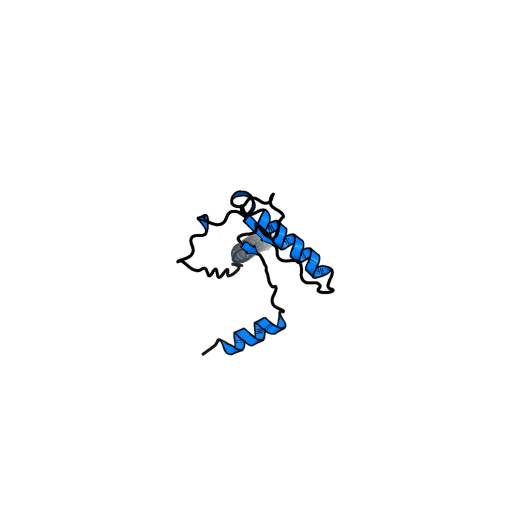HR A 1 96 ? -9.947 2.573 17.622 1.00 83.81 96 THR A CA 1
ATOM 769 C C . THR A 1 96 ? -10.119 1.063 17.761 1.00 83.81 96 THR A C 1
ATOM 771 O O . THR A 1 96 ? -9.618 0.474 18.718 1.00 83.81 96 THR A O 1
ATOM 774 N N . ASP A 1 97 ? -10.736 0.433 16.764 1.00 87.88 97 ASP A N 1
ATOM 775 C CA . ASP A 1 97 ? -10.878 -1.021 16.701 1.00 87.88 97 ASP A CA 1
ATOM 776 C C . ASP A 1 97 ? -9.630 -1.709 16.123 1.00 87.88 97 ASP A C 1
ATOM 778 O O . ASP A 1 97 ? -9.184 -2.741 16.626 1.00 87.88 97 ASP A O 1
ATOM 782 N N . ILE A 1 98 ? -9.058 -1.139 15.054 1.00 88.00 98 ILE A N 1
ATOM 783 C CA . ILE A 1 98 ? -7.938 -1.728 14.305 1.00 88.00 98 ILE A CA 1
ATOM 784 C C . ILE A 1 98 ? -6.736 -0.782 14.284 1.00 88.00 98 ILE A C 1
ATOM 786 O O . ILE A 1 98 ? -6.845 0.387 13.914 1.00 88.00 98 ILE A O 1
ATOM 790 N N . PHE A 1 99 ? -5.551 -1.307 14.594 1.00 88.75 99 PHE A N 1
ATOM 791 C CA . PHE A 1 99 ? -4.297 -0.582 14.402 1.00 88.75 99 PHE A CA 1
ATOM 792 C C . PHE A 1 99 ? -3.564 -1.065 13.154 1.00 88.75 99 PHE A C 1
ATOM 794 O O . PHE A 1 99 ? -3.275 -2.251 13.006 1.00 88.75 99 PHE A O 1
ATOM 801 N N . CYS A 1 100 ? -3.209 -0.121 12.285 1.00 87.38 100 CYS A N 1
ATOM 802 C CA . CYS A 1 100 ? -2.443 -0.375 11.074 1.00 87.38 100 CYS A CA 1
ATOM 803 C C . CYS A 1 100 ? -0.976 0.004 11.287 1.00 87.38 100 CYS A C 1
ATOM 805 O O . CYS A 1 100 ? -0.655 1.089 11.778 1.00 87.38 100 CYS A O 1
ATOM 807 N N . THR A 1 101 ? -0.073 -0.879 10.878 1.00 88.06 101 THR A N 1
ATOM 808 C CA . THR A 1 101 ? 1.365 -0.616 10.819 1.00 88.06 101 THR A CA 1
ATOM 809 C C . THR A 1 101 ? 1.943 -1.318 9.603 1.00 88.06 101 THR A C 1
ATOM 811 O O . THR A 1 101 ? 1.376 -2.296 9.113 1.00 88.06 101 THR A O 1
ATOM 814 N N . PHE A 1 102 ? 3.068 -0.828 9.106 1.00 86.56 102 PHE A N 1
ATOM 815 C CA . PHE A 1 102 ? 3.839 -1.542 8.105 1.00 86.56 102 PHE A CA 1
ATOM 816 C C . PHE A 1 102 ? 5.314 -1.488 8.475 1.00 86.56 102 PHE A C 1
ATOM 818 O O . PHE A 1 102 ? 5.790 -0.581 9.157 1.00 86.56 102 PHE A O 1
ATOM 825 N N . THR A 1 103 ? 6.047 -2.497 8.033 1.00 83.56 103 THR A N 1
ATOM 826 C CA . THR A 1 103 ? 7.482 -2.596 8.260 1.00 83.56 103 THR A CA 1
ATOM 827 C C . THR A 1 103 ? 8.142 -2.857 6.926 1.00 83.56 103 THR A C 1
ATOM 829 O O . THR A 1 103 ? 7.764 -3.776 6.204 1.00 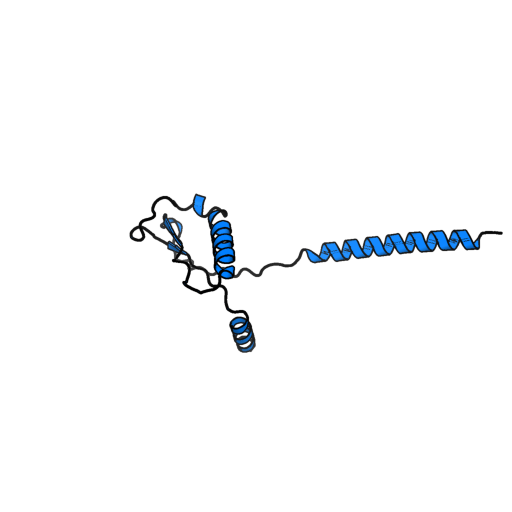83.56 103 THR A O 1
ATOM 832 N N . ILE A 1 104 ? 9.117 -2.019 6.593 1.00 81.25 104 ILE A N 1
ATOM 833 C CA . ILE A 1 104 ? 9.994 -2.255 5.457 1.00 81.25 104 ILE A CA 1
ATOM 834 C C . ILE A 1 104 ? 11.171 -3.041 6.025 1.00 81.25 104 ILE A C 1
ATOM 836 O O . ILE A 1 104 ? 11.926 -2.472 6.817 1.00 81.25 104 ILE A O 1
ATOM 840 N N . PRO A 1 105 ? 11.299 -4.340 5.713 1.00 77.06 105 PRO A N 1
ATOM 841 C CA . PRO A 1 105 ? 12.421 -5.111 6.210 1.00 77.06 105 PRO A CA 1
ATOM 842 C C . PRO A 1 105 ? 13.715 -4.534 5.636 1.00 77.06 105 PRO A C 1
ATOM 844 O O . PRO A 1 105 ? 13.773 -4.150 4.463 1.00 77.06 105 PRO A O 1
ATOM 847 N N . ASP A 1 106 ? 14.759 -4.476 6.460 1.00 77.19 106 ASP A N 1
ATOM 848 C CA . ASP A 1 106 ? 16.076 -4.093 5.971 1.00 77.19 106 ASP A CA 1
ATOM 849 C C . ASP A 1 106 ? 16.517 -5.103 4.896 1.00 77.19 106 ASP A C 1
ATOM 851 O O . ASP A 1 106 ? 16.410 -6.314 5.097 1.00 77.19 106 ASP A O 1
ATOM 855 N N . PRO A 1 107 ? 17.065 -4.662 3.753 1.00 66.56 107 PRO A N 1
ATOM 856 C CA . PRO A 1 107 ? 17.427 -5.571 2.661 1.00 66.56 107 PRO A CA 1
ATOM 857 C C . PRO A 1 107 ? 18.442 -6.647 3.089 1.00 66.56 107 PRO A C 1
ATOM 859 O O . PRO A 1 107 ? 18.527 -7.708 2.474 1.00 66.56 107 PRO A O 1
ATOM 862 N N . VAL A 1 108 ? 19.193 -6.394 4.166 1.00 67.69 108 VAL A N 1
ATOM 863 C CA . VAL A 1 108 ? 20.160 -7.327 4.755 1.00 67.69 108 VAL A CA 1
ATOM 864 C C . VAL A 1 108 ? 19.479 -8.461 5.535 1.00 67.69 108 VAL A C 1
ATOM 866 O O . VAL A 1 108 ? 20.001 -9.576 5.549 1.00 67.69 108 VAL A O 1
ATOM 869 N N . SER A 1 109 ? 18.327 -8.223 6.174 1.00 63.41 109 SER A N 1
ATOM 870 C CA . SER A 1 109 ? 17.628 -9.262 6.944 1.00 63.41 109 SER A CA 1
ATOM 871 C C . SER A 1 109 ? 16.894 -10.249 6.036 1.00 63.41 109 SER A C 1
ATOM 873 O O . SER A 1 109 ? 16.936 -11.451 6.293 1.00 63.41 109 SER A O 1
ATOM 875 N N . VAL A 1 110 ? 16.332 -9.767 4.923 1.00 62.44 110 VAL A N 1
ATOM 876 C CA . VAL A 1 110 ? 15.579 -10.591 3.959 1.00 62.44 110 VAL A CA 1
ATOM 877 C C . VAL A 1 110 ? 16.447 -11.693 3.338 1.00 62.44 110 VAL A C 1
ATOM 879 O O . VAL A 1 110 ? 16.015 -12.840 3.237 1.00 62.44 110 VAL A O 1
ATOM 882 N N . MET A 1 111 ? 17.707 -11.398 2.993 1.00 58.97 111 MET A N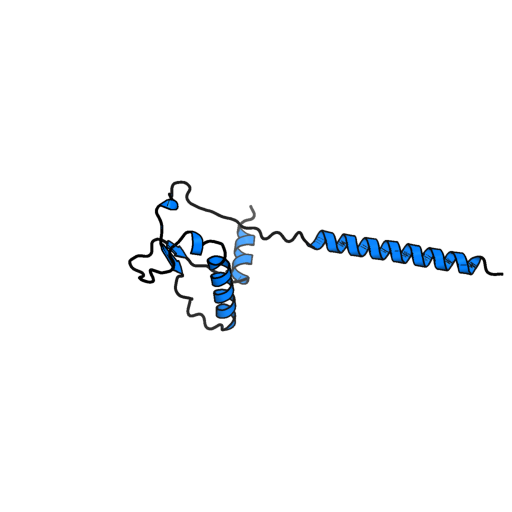 1
ATOM 883 C CA . MET A 1 111 ? 18.603 -12.399 2.387 1.00 58.97 111 MET A CA 1
ATOM 884 C C . MET A 1 111 ? 18.958 -13.549 3.339 1.00 58.97 111 MET A C 1
ATOM 886 O O . MET A 1 111 ? 19.253 -14.660 2.898 1.00 58.97 111 MET A O 1
ATOM 890 N N . LYS A 1 112 ? 18.952 -13.296 4.652 1.00 61.78 112 LYS A N 1
ATOM 891 C CA . LYS A 1 112 ? 19.345 -14.291 5.656 1.00 61.78 112 LYS A CA 1
ATOM 892 C C . LYS A 1 112 ? 18.233 -15.313 5.897 1.00 61.78 112 LYS A C 1
ATOM 894 O O . LYS A 1 112 ? 18.519 -16.487 6.114 1.00 61.78 112 LYS A O 1
ATOM 899 N N . GLU A 1 113 ? 16.981 -14.887 5.789 1.00 60.84 113 GLU A N 1
ATOM 900 C CA . GLU A 1 113 ? 15.809 -15.741 5.985 1.00 60.84 113 GLU A CA 1
ATOM 901 C C . GLU A 1 113 ? 15.545 -16.640 4.765 1.00 60.84 113 GLU A C 1
ATOM 903 O O . GLU A 1 113 ? 15.245 -17.826 4.912 1.00 60.84 113 GLU A O 1
ATOM 908 N N . GLU A 1 114 ? 15.793 -16.136 3.550 1.00 58.94 114 GLU A N 1
ATOM 909 C CA . GLU A 1 114 ? 15.666 -16.927 2.317 1.00 58.94 114 GLU A CA 1
ATOM 910 C C . GLU A 1 114 ? 16.701 -18.068 2.235 1.00 58.94 114 GLU A C 1
ATOM 912 O O . GLU A 1 114 ? 16.403 -19.141 1.709 1.00 58.94 114 GLU A O 1
ATOM 917 N N . SER A 1 115 ? 17.889 -17.894 2.832 1.00 59.97 115 SER A N 1
ATOM 918 C CA . SER A 1 115 ? 18.893 -18.967 2.931 1.00 59.97 115 SER A CA 1
ATOM 919 C C . SER A 1 115 ? 18.536 -20.086 3.918 1.00 59.97 115 SER A C 1
ATOM 921 O O . SER A 1 115 ? 19.076 -21.182 3.800 1.00 59.97 115 SER A O 1
ATOM 923 N N . ALA A 1 116 ? 17.625 -19.835 4.864 1.00 58.81 116 ALA A N 1
ATOM 924 C CA . ALA A 1 116 ? 17.239 -20.792 5.905 1.00 58.81 116 ALA A CA 1
ATOM 925 C C . ALA A 1 116 ? 15.954 -21.577 5.575 1.00 58.81 116 ALA A C 1
ATOM 927 O O . ALA A 1 116 ? 15.657 -22.570 6.231 1.00 58.81 116 ALA A O 1
ATOM 928 N N . SER A 1 117 ? 15.200 -21.142 4.559 1.00 58.88 117 SER A N 1
ATOM 929 C CA . SER A 1 117 ? 13.893 -21.699 4.169 1.00 58.88 117 SER A CA 1
ATOM 930 C C . SER A 1 117 ? 13.966 -22.700 3.000 1.00 58.88 117 SER A C 1
ATOM 932 O O . SER A 1 117 ? 12.945 -23.187 2.512 1.00 58.88 117 SER A O 1
ATOM 934 N N . LYS A 1 118 ? 15.172 -23.045 2.530 1.00 49.75 118 LYS A N 1
ATOM 935 C CA . LYS A 1 118 ? 15.357 -24.146 1.575 1.00 49.75 118 LYS A CA 1
ATOM 936 C C . LYS A 1 118 ? 15.629 -25.456 2.329 1.00 49.75 118 LYS A C 1
ATOM 938 O O . LYS A 1 118 ? 16.666 -25.524 2.987 1.00 49.75 118 LYS A O 1
ATOM 943 N N . PRO A 1 119 ? 14.733 -26.458 2.254 1.00 56.31 119 PRO A N 1
ATOM 944 C CA . PRO A 1 119 ? 15.036 -27.814 2.703 1.00 56.31 119 PRO A CA 1
ATOM 945 C C . PRO A 1 119 ? 16.107 -28.479 1.827 1.00 56.31 119 PRO A C 1
ATOM 947 O O . PRO A 1 119 ? 16.221 -28.110 0.632 1.00 56.31 119 PRO A O 1
#

Foldseek 3Di:
DPPVVVVVVVVVVVVVVVVVVVVVVVVVVVPPPDDDDDDDDDPVDDPLVFAAEDEDDDPPDPDPVVVVVVVVVVVVVCVPCPVVRHPHPPPDPVRHPYYDDDDDDDPVVVVVVVVVPDD

Secondary structure (DSSP, 8-state):
--HHHHHHHHHHHHHHHHHHHHHHHHHHHGGG----------TT--GGG---EEEPPPP--S-HHHHHHH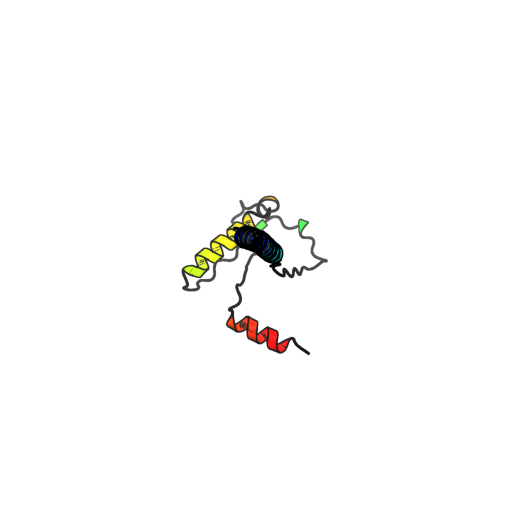HHHHHHHIIIIIHHHS-TT---GGG-SEEE------HHHHHHHHTTS--

pLDDT: mean 76.9, std 12.19, range [49.75, 95.38]

Sequence (119 aa):
MNTHLAINVRAVTYGLRLTLGLVLLVMLNGCGSSVKVVADHDPATDFSAYRTYQWMPEPETDQMQRGLIWRDIKQAIDNRRFSAVFDDTLFDRRLTDIFCTFTIPDPVSVMKEESASKP